Protein AF-A0AAW6SU06-F1 (afdb_monomer_lite)

pLDDT: mean 88.67, std 8.71, range [62.12, 96.25]

Secondary structure (DSSP, 8-state):
--HHHHHHHHTS-HHHHHHHHHHHHHHHHHHHTTS---HHHHHHHHHHHHHHHHHHHHHHT-

Foldseek 3Di:
DDPVLLVVLLPADPVRLVVLLVVLVVQLVVLVPPPHRDVVSNVVSVVSNVSSVVSVVVVVVD

Organism: NCBI:txid38875

Sequence (62 aa):
M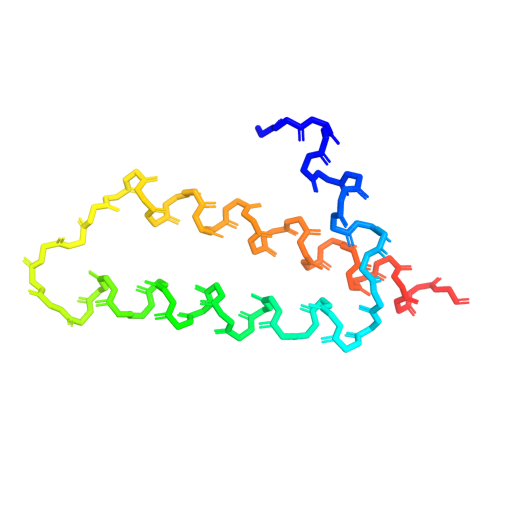SQLMEQQIRNLSDTGIELLYHDVINRIGSHTIGGNPDPNYIKKQESILTLMQEELERRASK

Structure (mmCIF, N/CA/C/O backbone):
data_AF-A0AAW6SU06-F1
#
_entry.id   AF-A0AAW6SU06-F1
#
loop_
_atom_site.group_PDB
_atom_site.id
_atom_site.type_symbol
_atom_site.label_atom_id
_atom_site.label_alt_id
_atom_site.label_comp_id
_atom_site.label_asym_id
_atom_site.label_entity_id
_atom_site.label_seq_id
_atom_site.pdbx_PDB_ins_code
_atom_site.Cartn_x
_atom_site.Cartn_y
_atom_site.Cartn_z
_atom_site.occupancy
_atom_site.B_iso_or_equiv
_atom_site.auth_seq_id
_atom_site.auth_comp_id
_atom_site.auth_asym_id
_atom_site.auth_atom_id
_atom_site.pdbx_PDB_model_num
ATOM 1 N N . MET A 1 1 ? 12.509 8.145 5.351 1.00 63.19 1 MET A N 1
ATOM 2 C CA . MET A 1 1 ? 11.178 8.562 4.852 1.00 63.19 1 MET A CA 1
ATOM 3 C C . MET A 1 1 ? 10.646 9.684 5.733 1.00 63.19 1 MET A C 1
ATOM 5 O O . MET A 1 1 ? 11.164 9.829 6.833 1.00 63.19 1 MET A O 1
ATOM 9 N N . SER A 1 2 ? 9.733 10.540 5.256 1.00 78.12 2 SER A N 1
ATOM 10 C CA . SER A 1 2 ? 9.277 11.708 6.032 1.00 78.12 2 SER A CA 1
ATOM 11 C C . SER A 1 2 ? 8.177 11.332 7.033 1.00 78.12 2 SER A C 1
ATOM 13 O O . SER A 1 2 ? 7.306 10.529 6.713 1.00 78.12 2 SER A O 1
ATOM 15 N N . GLN A 1 3 ? 8.175 11.960 8.216 1.00 83.31 3 GLN A N 1
ATOM 16 C CA . GLN A 1 3 ? 7.126 11.799 9.244 1.00 83.31 3 GLN A CA 1
ATOM 17 C C . GLN A 1 3 ? 5.710 12.073 8.701 1.00 83.31 3 GLN A C 1
ATOM 19 O O . GLN A 1 3 ? 4.736 11.471 9.141 1.00 83.31 3 GLN A O 1
ATOM 24 N N . LEU A 1 4 ? 5.602 12.953 7.700 1.00 89.06 4 LEU A N 1
ATOM 25 C CA . LEU A 1 4 ? 4.342 13.265 7.028 1.00 89.06 4 LEU A CA 1
ATOM 26 C C . LEU A 1 4 ? 3.728 12.041 6.334 1.00 89.06 4 LEU A C 1
ATOM 28 O O . LEU A 1 4 ? 2.521 11.842 6.408 1.00 89.06 4 LEU A O 1
ATOM 32 N N . MET A 1 5 ? 4.547 11.217 5.676 1.00 88.00 5 MET A N 1
ATOM 33 C CA . MET A 1 5 ? 4.069 10.031 4.959 1.00 88.00 5 MET A CA 1
ATOM 34 C C . MET A 1 5 ? 3.527 8.976 5.926 1.00 88.00 5 MET A C 1
ATOM 36 O O . MET A 1 5 ? 2.458 8.419 5.699 1.00 88.00 5 MET A O 1
ATOM 40 N N . GLU A 1 6 ? 4.226 8.750 7.036 1.00 90.38 6 GLU A N 1
ATOM 41 C CA . GLU A 1 6 ? 3.773 7.847 8.096 1.00 90.38 6 GLU A CA 1
ATOM 42 C C . GLU A 1 6 ? 2.434 8.312 8.686 1.00 90.38 6 GLU A C 1
ATOM 44 O O . GLU A 1 6 ? 1.504 7.521 8.838 1.00 90.38 6 GLU A O 1
ATOM 49 N N . GLN A 1 7 ? 2.289 9.616 8.946 1.00 92.75 7 GLN A N 1
ATOM 50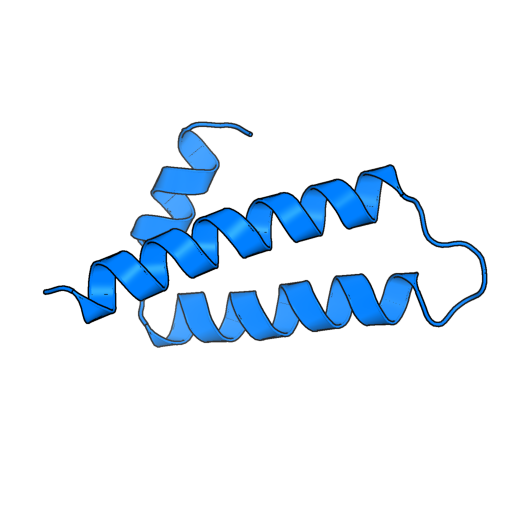 C CA . GLN A 1 7 ? 1.032 10.179 9.436 1.00 92.75 7 GLN A CA 1
ATOM 51 C C . GLN A 1 7 ? -0.107 10.039 8.416 1.00 92.75 7 GLN A C 1
ATOM 53 O O . GLN A 1 7 ? -1.240 9.750 8.800 1.00 92.75 7 GLN A O 1
ATOM 58 N N . GLN A 1 8 ? 0.178 10.202 7.122 1.00 93.44 8 GLN A N 1
ATOM 59 C CA . GLN A 1 8 ? -0.806 9.978 6.063 1.00 93.44 8 GLN A CA 1
ATOM 60 C C . GLN A 1 8 ? -1.268 8.519 6.010 1.00 93.44 8 GLN A C 1
ATOM 62 O O . GLN A 1 8 ? -2.472 8.287 5.940 1.00 93.44 8 GLN A O 1
ATOM 67 N N . ILE A 1 9 ? -0.350 7.552 6.119 1.00 93.62 9 ILE A N 1
ATOM 68 C CA . ILE A 1 9 ? -0.679 6.117 6.145 1.00 93.62 9 ILE A CA 1
ATOM 69 C C . ILE A 1 9 ? -1.544 5.776 7.365 1.00 93.62 9 ILE A C 1
ATOM 71 O O . ILE A 1 9 ? -2.570 5.111 7.229 1.00 93.62 9 ILE A O 1
ATOM 75 N N . ARG A 1 10 ? -1.202 6.302 8.547 1.00 93.50 10 ARG A N 1
ATOM 76 C CA . ARG A 1 10 ? -1.988 6.106 9.780 1.00 93.50 10 ARG A CA 1
ATOM 77 C C . ARG A 1 10 ? -3.416 6.637 9.686 1.00 93.50 10 ARG A C 1
ATOM 79 O O . ARG A 1 10 ? -4.308 6.092 10.331 1.00 93.50 10 ARG A O 1
ATOM 86 N N . ASN A 1 11 ? -3.630 7.681 8.890 1.00 95.62 11 ASN A N 1
ATOM 87 C CA . ASN A 1 11 ? -4.937 8.305 8.701 1.00 95.62 11 ASN A CA 1
ATOM 88 C C . ASN A 1 11 ? -5.799 7.619 7.626 1.00 95.62 11 ASN A C 1
ATOM 90 O O . ASN A 1 11 ? -6.950 8.014 7.441 1.00 95.62 11 ASN A O 1
ATOM 94 N N . LEU A 1 12 ? -5.279 6.615 6.911 1.00 96.00 12 LEU A N 1
ATOM 95 C CA . LEU A 1 12 ? -6.068 5.858 5.939 1.00 96.00 12 LEU A CA 1
ATOM 96 C C . LEU A 1 12 ? -7.148 5.026 6.637 1.00 96.00 12 LEU A C 1
ATOM 98 O O . LEU A 1 12 ? -6.925 4.469 7.712 1.00 96.00 12 LEU A O 1
ATOM 102 N N . SER A 1 13 ? -8.303 4.872 5.990 1.00 96.25 13 SER A N 1
ATOM 103 C CA . SER A 1 13 ? -9.276 3.844 6.374 1.00 96.25 13 SER A CA 1
ATOM 104 C C . SER A 1 13 ? -8.704 2.441 6.147 1.00 96.25 13 SER A C 1
ATOM 106 O O . SER A 1 13 ? -7.690 2.288 5.467 1.00 96.25 13 SER A O 1
ATOM 108 N N . ASP A 1 14 ? -9.355 1.412 6.689 1.00 92.88 14 ASP A N 1
ATOM 109 C CA . ASP A 1 14 ? -8.941 0.016 6.476 1.00 92.88 14 ASP A CA 1
ATOM 110 C C . ASP A 1 14 ? -8.954 -0.355 4.984 1.00 92.88 14 ASP A C 1
ATOM 112 O O . ASP A 1 14 ? -7.983 -0.886 4.454 1.00 92.88 14 ASP A O 1
ATOM 116 N N . THR A 1 15 ? -9.992 0.060 4.255 1.00 94.88 15 THR A N 1
ATOM 117 C CA . THR A 1 15 ? -10.033 -0.079 2.791 1.00 94.88 15 THR A CA 1
ATOM 118 C C . THR A 1 15 ? -8.925 0.726 2.109 1.00 94.88 15 THR A C 1
ATOM 120 O O . THR A 1 15 ? -8.341 0.279 1.129 1.00 94.88 15 THR A O 1
ATOM 123 N N . GLY A 1 16 ? -8.617 1.927 2.606 1.00 95.69 16 GLY A N 1
ATOM 124 C CA . GLY A 1 16 ? -7.585 2.783 2.023 1.00 95.69 16 GLY A CA 1
ATOM 125 C C . GLY A 1 16 ? -6.184 2.184 2.135 1.00 95.69 16 GLY A C 1
ATOM 126 O O . GLY A 1 16 ? -5.418 2.241 1.173 1.00 95.69 16 GLY A O 1
ATOM 127 N N . ILE A 1 17 ? -5.856 1.586 3.283 1.00 94.62 17 ILE A N 1
ATOM 128 C CA . ILE A 1 17 ? -4.562 0.927 3.486 1.00 94.62 17 ILE A CA 1
ATOM 129 C C . ILE A 1 17 ? -4.458 -0.374 2.675 1.00 94.62 17 ILE A C 1
ATOM 131 O O . ILE A 1 17 ? -3.405 -0.645 2.106 1.00 94.62 17 ILE A O 1
ATOM 135 N N . GLU A 1 18 ? -5.550 -1.126 2.521 1.00 92.94 18 GLU A N 1
ATOM 136 C CA . GLU A 1 18 ? -5.598 -2.317 1.662 1.00 92.94 18 GLU A CA 1
ATOM 137 C C . GLU A 1 18 ? -5.418 -1.966 0.173 1.00 92.94 18 GLU A C 1
ATOM 139 O O . GLU A 1 18 ? -4.618 -2.583 -0.532 1.00 92.94 18 GLU A O 1
ATOM 144 N N . LEU A 1 19 ? -6.087 -0.915 -0.314 1.00 95.56 19 LEU A N 1
ATOM 145 C CA . LEU A 1 19 ? -5.919 -0.444 -1.694 1.00 95.56 19 LEU A CA 1
ATOM 146 C C . LEU A 1 19 ? -4.484 0.008 -1.976 1.00 95.56 19 LEU A C 1
ATOM 148 O O . LEU A 1 19 ? -3.921 -0.324 -3.022 1.00 95.56 19 LEU A O 1
ATOM 152 N N . LEU A 1 20 ? -3.876 0.736 -1.036 1.00 95.12 20 LEU A N 1
ATOM 153 C CA . LEU A 1 20 ? -2.481 1.146 -1.153 1.00 95.12 20 LEU A CA 1
ATOM 154 C C . LEU A 1 20 ? -1.541 -0.077 -1.175 1.00 95.12 20 LEU A C 1
ATOM 156 O O . LEU A 1 20 ? -0.532 -0.046 -1.874 1.00 95.12 20 LEU A O 1
ATOM 160 N N . TYR A 1 21 ? -1.883 -1.168 -0.477 1.00 94.00 21 TYR A N 1
ATOM 161 C CA . TYR A 1 21 ? -1.048 -2.370 -0.411 1.00 94.00 21 TYR A CA 1
ATOM 162 C C . TYR A 1 21 ? -0.973 -3.011 -1.792 1.00 94.00 21 TYR A C 1
ATOM 164 O O . TYR A 1 21 ? 0.112 -3.253 -2.322 1.00 94.00 21 TYR A O 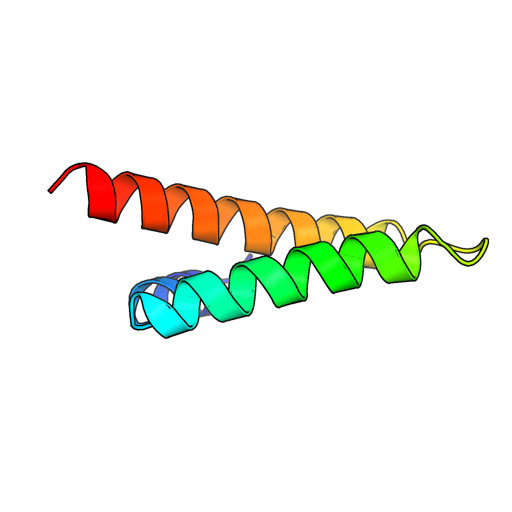1
ATOM 172 N N . HIS A 1 22 ? -2.136 -3.207 -2.413 1.00 94.38 22 HIS A N 1
ATOM 173 C CA . HIS A 1 22 ? -2.221 -3.748 -3.762 1.00 94.38 22 HIS A CA 1
ATOM 174 C C . HIS A 1 22 ? -1.520 -2.855 -4.792 1.00 94.38 22 HIS A C 1
ATOM 176 O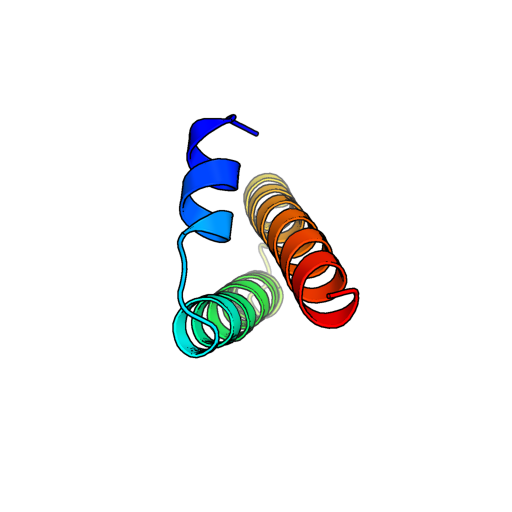 O . HIS A 1 22 ? -0.818 -3.373 -5.660 1.00 94.38 22 HIS A O 1
ATOM 182 N N . ASP A 1 23 ? -1.653 -1.530 -4.686 1.00 94.25 23 ASP A N 1
ATOM 183 C CA . ASP A 1 23 ? -0.960 -0.586 -5.571 1.00 94.25 23 ASP A CA 1
ATOM 184 C C . ASP A 1 23 ? 0.569 -0.702 -5.450 1.00 94.25 23 ASP A C 1
ATOM 186 O O . ASP A 1 23 ? 1.264 -0.846 -6.457 1.00 94.25 23 ASP A O 1
ATOM 190 N N . VAL A 1 24 ? 1.104 -0.721 -4.226 1.00 93.69 24 VAL A N 1
ATOM 191 C CA . VAL A 1 24 ? 2.549 -0.839 -3.974 1.00 93.69 24 VAL A CA 1
ATOM 192 C C . VAL A 1 24 ? 3.105 -2.163 -4.508 1.00 93.69 24 VAL A C 1
ATOM 194 O O . VAL A 1 24 ? 4.125 -2.162 -5.202 1.00 93.69 24 VAL A O 1
ATOM 197 N N . ILE A 1 25 ? 2.416 -3.284 -4.270 1.00 92.56 25 ILE A N 1
ATOM 198 C CA . ILE A 1 25 ? 2.814 -4.597 -4.803 1.00 92.56 25 ILE A CA 1
ATOM 199 C C . ILE A 1 25 ? 2.797 -4.599 -6.336 1.00 92.56 25 ILE A C 1
ATOM 201 O O . ILE A 1 25 ? 3.761 -5.044 -6.965 1.00 92.56 25 ILE A O 1
ATOM 205 N N . ASN A 1 26 ? 1.752 -4.043 -6.953 1.00 91.50 26 ASN A N 1
ATOM 206 C CA . ASN A 1 26 ? 1.651 -3.950 -8.409 1.00 91.50 26 ASN A CA 1
ATOM 207 C C . ASN A 1 26 ? 2.756 -3.076 -9.013 1.00 91.50 26 ASN A C 1
ATOM 209 O O . ASN A 1 26 ? 3.275 -3.404 -10.078 1.00 91.50 26 ASN A O 1
ATOM 213 N N . ARG A 1 27 ? 3.153 -1.987 -8.344 1.00 89.19 27 ARG A N 1
ATOM 214 C CA . ARG A 1 27 ? 4.256 -1.112 -8.779 1.00 89.19 27 ARG A CA 1
ATOM 215 C C . ARG A 1 27 ? 5.610 -1.803 -8.723 1.00 89.19 27 ARG A C 1
ATOM 217 O O . ARG A 1 27 ? 6.392 -1.663 -9.662 1.00 89.19 27 ARG A O 1
ATOM 224 N N . ILE A 1 28 ? 5.880 -2.552 -7.653 1.00 88.62 28 ILE A N 1
ATOM 225 C CA . ILE A 1 28 ? 7.101 -3.361 -7.531 1.00 88.62 28 ILE A CA 1
ATOM 226 C C . ILE A 1 28 ? 7.120 -4.420 -8.638 1.00 88.62 28 ILE A C 1
ATOM 228 O O . ILE A 1 28 ? 8.097 -4.524 -9.383 1.00 88.62 28 ILE A O 1
ATOM 232 N N . GLY A 1 29 ? 6.018 -5.157 -8.801 1.00 85.81 29 GLY A N 1
ATOM 233 C CA . GLY A 1 29 ? 5.886 -6.190 -9.827 1.00 85.81 29 GLY A CA 1
ATOM 234 C C . GLY A 1 29 ? 6.057 -5.642 -11.246 1.00 85.81 29 GLY A C 1
ATOM 235 O O . GLY A 1 29 ? 6.845 -6.184 -12.019 1.00 85.81 29 GLY A O 1
ATOM 236 N N . SER A 1 30 ? 5.393 -4.531 -11.579 1.00 82.56 30 SER A N 1
ATOM 237 C CA . SER A 1 30 ? 5.434 -3.936 -12.923 1.00 82.56 30 SER A CA 1
ATOM 238 C C . SER A 1 30 ? 6.806 -3.387 -13.306 1.00 82.56 30 SER A C 1
ATOM 240 O O . SER A 1 30 ? 7.199 -3.498 -14.463 1.00 82.56 30 SER A O 1
ATOM 242 N N . HIS A 1 31 ? 7.570 -2.854 -12.349 1.00 76.44 31 HIS A N 1
ATOM 243 C CA . HIS A 1 31 ? 8.938 -2.392 -12.606 1.00 76.44 31 HIS A CA 1
ATOM 244 C C . HIS A 1 31 ? 9.942 -3.547 -12.680 1.00 76.44 31 HIS A C 1
ATOM 246 O O . HIS A 1 31 ? 11.018 -3.388 -13.250 1.00 76.44 31 HIS A O 1
ATOM 252 N N . THR A 1 32 ? 9.588 -4.719 -12.148 1.00 71.06 32 THR A N 1
ATOM 253 C CA . THR A 1 32 ? 10.421 -5.925 -12.218 1.00 71.06 32 THR A CA 1
ATOM 254 C C . THR A 1 32 ? 10.179 -6.696 -13.524 1.00 71.06 32 THR A C 1
ATOM 256 O O . THR A 1 32 ? 11.123 -7.183 -14.148 1.00 71.06 32 THR A O 1
ATOM 259 N N . ILE A 1 33 ? 8.928 -6.751 -13.998 1.00 67.62 33 ILE A N 1
ATOM 260 C CA . ILE A 1 33 ? 8.517 -7.434 -15.236 1.00 67.62 33 ILE A CA 1
ATOM 261 C C . ILE A 1 33 ? 8.627 -6.451 -16.415 1.00 67.62 33 ILE A C 1
ATOM 263 O O . ILE A 1 33 ? 7.639 -5.944 -16.934 1.00 67.62 33 ILE A O 1
ATOM 267 N N . GLY A 1 34 ? 9.857 -6.134 -16.820 1.00 66.62 34 GLY A N 1
ATOM 268 C CA . GLY A 1 34 ? 10.098 -5.191 -17.925 1.00 66.62 34 GLY A CA 1
ATOM 269 C C . GLY A 1 34 ? 11.558 -4.978 -18.329 1.00 66.62 34 GLY A C 1
ATOM 270 O O . GLY A 1 34 ? 11.823 -4.321 -19.330 1.00 66.62 34 GLY A O 1
ATOM 271 N N . GLY A 1 35 ? 12.517 -5.554 -17.596 1.00 62.12 35 GLY A N 1
ATOM 272 C CA . GLY A 1 35 ? 13.924 -5.609 -18.011 1.00 62.12 35 GLY A CA 1
ATOM 273 C C . GLY A 1 35 ? 14.786 -4.397 -17.644 1.00 62.12 35 GLY A C 1
ATOM 274 O O . GLY A 1 35 ? 15.977 -4.420 -17.939 1.00 62.12 35 GLY A O 1
ATOM 275 N N . ASN A 1 36 ? 14.244 -3.378 -16.965 1.00 72.19 36 ASN A N 1
ATOM 276 C CA . ASN A 1 36 ? 15.062 -2.324 -16.350 1.00 72.19 36 ASN A CA 1
ATOM 277 C C . ASN A 1 36 ? 14.446 -1.781 -15.042 1.00 72.19 36 ASN A C 1
ATOM 279 O O . ASN A 1 36 ? 13.984 -0.637 -15.005 1.00 72.19 36 ASN A O 1
ATOM 283 N N . PRO A 1 37 ? 14.380 -2.603 -13.979 1.00 77.50 37 PRO A N 1
ATOM 284 C CA . PRO A 1 37 ? 13.931 -2.143 -12.669 1.00 77.50 37 PRO A CA 1
ATOM 285 C C . PRO A 1 37 ? 14.843 -1.028 -12.148 1.00 77.50 37 PRO A C 1
ATOM 287 O O . PRO A 1 37 ? 16.044 -1.241 -12.005 1.00 77.50 37 PRO A O 1
ATOM 290 N N . ASP A 1 38 ? 14.284 0.140 -11.817 1.00 85.81 38 ASP A N 1
ATOM 291 C CA . ASP A 1 38 ? 15.008 1.175 -11.068 1.00 85.81 38 ASP A CA 1
ATOM 292 C C . ASP A 1 38 ? 15.088 0.753 -9.587 1.00 85.81 38 ASP A C 1
ATOM 294 O O . ASP A 1 38 ? 14.068 0.774 -8.885 1.00 85.81 38 ASP A O 1
ATOM 298 N N . PRO A 1 39 ? 16.279 0.402 -9.064 1.00 87.94 39 PRO A N 1
ATOM 299 C CA . PRO A 1 39 ? 16.415 -0.063 -7.687 1.00 87.94 39 PRO A CA 1
ATOM 300 C C . PRO A 1 39 ? 16.040 1.013 -6.664 1.00 87.94 39 PRO A C 1
ATOM 302 O O . PRO A 1 39 ? 15.546 0.697 -5.583 1.00 87.94 39 PRO A O 1
ATOM 305 N N . ASN A 1 40 ? 16.236 2.296 -6.990 1.00 90.81 40 ASN A N 1
ATOM 306 C CA . ASN A 1 40 ? 15.856 3.394 -6.102 1.00 90.81 40 ASN A CA 1
ATOM 307 C C . ASN A 1 40 ? 14.339 3.561 -6.047 1.00 90.81 40 ASN A C 1
ATOM 309 O O . ASN A 1 40 ? 13.797 3.918 -5.000 1.00 90.81 40 ASN A O 1
ATOM 313 N N . TYR A 1 41 ? 13.654 3.316 -7.163 1.00 89.44 41 TYR A N 1
ATOM 314 C CA . TYR A 1 41 ? 12.199 3.285 -7.198 1.00 89.44 41 TYR A CA 1
ATOM 315 C C . TYR A 1 41 ? 11.658 2.121 -6.370 1.00 89.44 41 TYR A C 1
ATOM 317 O O . TYR A 1 41 ? 10.817 2.347 -5.500 1.00 89.44 41 TYR A O 1
ATOM 325 N N . ILE A 1 42 ? 12.180 0.908 -6.582 1.00 90.81 42 ILE A N 1
ATOM 326 C CA . ILE A 1 42 ? 11.759 -0.290 -5.842 1.00 90.81 42 ILE A CA 1
ATOM 327 C C . ILE A 1 42 ? 11.968 -0.085 -4.344 1.00 90.81 42 ILE A C 1
ATOM 329 O O . ILE A 1 42 ? 11.021 -0.223 -3.578 1.00 90.81 42 ILE A O 1
ATOM 333 N N . LYS A 1 43 ? 13.148 0.387 -3.930 1.00 92.56 43 LYS A N 1
ATOM 334 C CA . LYS 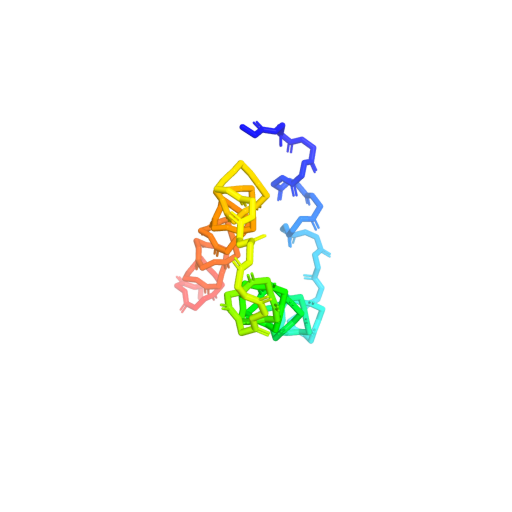A 1 43 ? 13.448 0.660 -2.519 1.00 92.56 43 LYS A CA 1
ATOM 335 C C . LYS A 1 43 ? 12.494 1.679 -1.885 1.00 92.56 43 LYS A C 1
ATOM 337 O O . LYS A 1 43 ? 12.169 1.581 -0.703 1.00 92.56 43 LYS A O 1
ATOM 342 N N . LYS A 1 44 ? 12.022 2.668 -2.655 1.00 92.31 44 LYS A N 1
ATOM 343 C CA . LYS A 1 44 ? 10.980 3.596 -2.185 1.00 92.31 44 LYS A CA 1
ATOM 344 C C . LYS A 1 44 ? 9.645 2.878 -1.996 1.00 92.31 44 LYS A C 1
ATOM 346 O O . LYS A 1 44 ? 9.018 3.083 -0.962 1.00 92.31 44 LYS A O 1
ATOM 351 N N . GLN A 1 45 ? 9.228 2.034 -2.940 1.00 93.81 45 GLN A N 1
ATOM 352 C CA . GLN A 1 45 ? 7.998 1.246 -2.796 1.00 93.81 45 GLN A CA 1
ATOM 353 C C . GLN A 1 45 ? 8.074 0.294 -1.593 1.00 93.81 45 GLN A C 1
ATOM 355 O O . GLN A 1 45 ? 7.144 0.252 -0.796 1.00 93.81 45 GLN A O 1
ATOM 360 N N . GLU A 1 46 ? 9.207 -0.382 -1.394 1.00 93.62 46 GLU A N 1
ATOM 361 C CA . GLU A 1 46 ? 9.450 -1.242 -0.229 1.00 93.62 46 GLU A CA 1
ATOM 362 C C . GLU A 1 46 ? 9.347 -0.465 1.087 1.00 93.62 46 GLU A C 1
ATOM 364 O O . GLU A 1 46 ? 8.718 -0.931 2.029 1.00 93.62 46 GLU A O 1
ATOM 369 N N . SER A 1 47 ? 9.883 0.759 1.152 1.00 93.94 47 SER A N 1
ATOM 370 C CA . SER A 1 47 ? 9.759 1.580 2.363 1.00 93.94 47 SER A CA 1
ATOM 371 C C . SER A 1 47 ? 8.317 1.997 2.676 1.00 93.94 47 SER A C 1
ATOM 373 O O . SER A 1 47 ? 7.960 2.123 3.845 1.00 93.94 47 SER A O 1
ATOM 375 N N . ILE A 1 48 ? 7.477 2.185 1.651 1.00 93.62 48 ILE A N 1
ATOM 376 C CA . ILE A 1 48 ? 6.041 2.435 1.833 1.00 93.62 48 ILE A CA 1
ATOM 377 C C . ILE A 1 48 ? 5.366 1.151 2.322 1.00 93.62 48 ILE A C 1
ATOM 379 O O . ILE A 1 48 ? 4.605 1.201 3.284 1.00 93.62 48 ILE A O 1
ATOM 383 N N . LEU A 1 49 ? 5.698 0.006 1.718 1.00 94.88 49 LEU A N 1
ATOM 384 C CA . LEU A 1 49 ? 5.179 -1.302 2.114 1.00 94.88 49 LEU A CA 1
ATOM 385 C C . LEU A 1 49 ? 5.446 -1.599 3.596 1.00 94.88 49 LEU A C 1
ATOM 387 O O . LEU A 1 49 ? 4.530 -2.018 4.298 1.00 94.88 49 LEU A O 1
ATOM 391 N N . THR A 1 50 ? 6.659 -1.325 4.084 1.00 94.81 50 THR A N 1
ATOM 392 C CA . THR A 1 50 ? 7.014 -1.508 5.499 1.00 94.81 50 THR A CA 1
ATOM 393 C C . THR A 1 50 ? 6.128 -0.673 6.422 1.00 94.81 50 THR A C 1
ATOM 395 O O . THR A 1 50 ? 5.529 -1.219 7.342 1.00 94.81 50 THR A O 1
ATOM 398 N N . LEU A 1 51 ? 5.961 0.626 6.144 1.00 94.00 51 LEU A N 1
ATOM 399 C CA . LEU A 1 51 ? 5.121 1.509 6.971 1.00 94.00 51 LEU A CA 1
ATOM 400 C C . LEU A 1 51 ? 3.660 1.047 7.024 1.00 94.00 51 LEU A C 1
ATOM 402 O O . LEU A 1 51 ? 2.970 1.219 8.028 1.00 94.00 51 LEU A O 1
ATOM 406 N N . MET A 1 52 ? 3.170 0.474 5.930 1.00 94.06 52 MET A N 1
ATOM 407 C CA . MET A 1 52 ? 1.819 -0.067 5.872 1.00 94.06 52 MET A CA 1
ATOM 408 C C . MET A 1 52 ? 1.670 -1.352 6.675 1.00 94.06 52 MET A C 1
ATOM 410 O O . MET A 1 52 ? 0.670 -1.514 7.365 1.00 94.06 52 MET A O 1
ATOM 414 N N . GLN A 1 53 ? 2.650 -2.253 6.588 1.00 93.25 53 GLN A N 1
ATOM 415 C CA . GLN A 1 53 ? 2.668 -3.487 7.371 1.00 93.25 53 GLN A CA 1
ATOM 416 C C . GLN A 1 53 ? 2.700 -3.174 8.868 1.00 93.25 53 GLN A C 1
ATOM 418 O O . GLN A 1 53 ? 1.868 -3.693 9.606 1.00 93.25 53 GLN A O 1
ATOM 423 N N . GLU A 1 54 ? 3.555 -2.240 9.290 1.00 93.00 54 GLU A N 1
ATOM 424 C CA . GLU A 1 54 ? 3.607 -1.758 10.676 1.00 93.00 54 GLU A CA 1
ATOM 425 C C . GLU A 1 54 ? 2.250 -1.200 11.143 1.00 93.00 54 GLU A C 1
ATOM 427 O O . GLU A 1 54 ? 1.797 -1.469 12.257 1.00 93.00 54 GLU A O 1
ATOM 432 N N . GLU A 1 55 ? 1.561 -0.434 10.292 1.00 93.44 55 GLU A N 1
ATOM 433 C CA . GLU A 1 55 ? 0.249 0.120 10.626 1.00 93.44 55 GLU A CA 1
ATOM 434 C C . GLU A 1 55 ? -0.853 -0.950 10.682 1.00 93.44 55 GLU A C 1
ATOM 436 O O . GLU A 1 55 ? -1.710 -0.894 11.567 1.00 93.44 55 GLU A O 1
ATOM 441 N N . LEU A 1 56 ? -0.831 -1.935 9.783 1.00 92.44 56 LEU A N 1
ATOM 442 C CA . LEU A 1 56 ? -1.757 -3.071 9.803 1.00 92.44 56 LEU A CA 1
ATOM 443 C C . LEU A 1 56 ? -1.564 -3.921 11.066 1.00 92.44 56 LEU A C 1
ATOM 445 O O . LEU A 1 56 ? -2.542 -4.236 11.745 1.00 92.44 56 LEU A O 1
ATOM 449 N N . GLU A 1 57 ? -0.318 -4.225 11.431 1.00 93.38 57 GLU A N 1
ATOM 450 C CA . GLU A 1 57 ? 0.022 -4.935 12.669 1.00 93.38 57 GLU A CA 1
ATOM 451 C C . GLU A 1 57 ? -0.449 -4.161 13.907 1.00 93.38 57 GLU A C 1
ATOM 453 O O . GLU A 1 57 ? -1.055 -4.731 14.822 1.00 93.38 57 GLU A O 1
ATOM 458 N N . ARG A 1 58 ? -0.254 -2.836 13.917 1.00 92.00 58 ARG A N 1
ATOM 459 C CA . ARG A 1 58 ? -0.739 -1.961 14.991 1.00 92.00 58 ARG A CA 1
ATOM 460 C C . ARG A 1 58 ? -2.265 -1.974 15.104 1.00 92.00 58 ARG A C 1
ATOM 462 O O . ARG A 1 58 ? -2.778 -1.905 16.219 1.00 92.00 58 ARG A O 1
ATOM 469 N N . ARG A 1 59 ? -2.999 -2.023 13.987 1.00 92.25 59 ARG A N 1
ATOM 470 C CA . ARG A 1 59 ? -4.473 -2.114 13.987 1.00 92.25 59 ARG A CA 1
ATOM 471 C C . ARG A 1 59 ? -4.962 -3.471 14.475 1.00 92.25 59 ARG A C 1
ATOM 473 O O . ARG A 1 59 ? -5.919 -3.501 15.235 1.00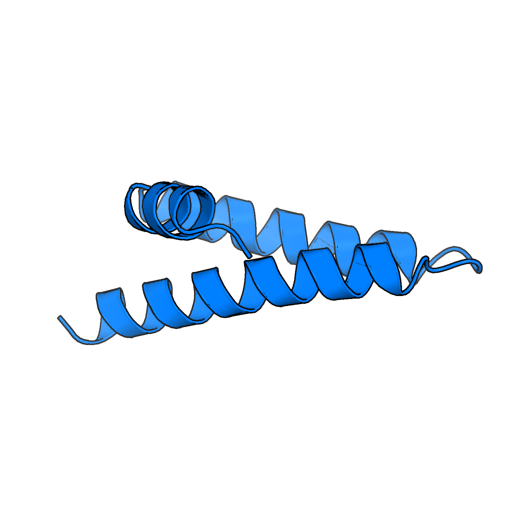 92.25 59 ARG A O 1
ATOM 480 N N . ALA A 1 60 ? -4.294 -4.554 14.083 1.00 90.88 60 ALA A N 1
ATOM 481 C CA . ALA A 1 60 ? -4.630 -5.912 14.507 1.00 90.88 60 ALA A CA 1
ATOM 482 C C . ALA A 1 60 ? -4.339 -6.175 15.996 1.00 90.88 60 ALA A C 1
ATOM 484 O O . ALA A 1 60 ? -4.939 -7.062 16.592 1.00 90.88 60 ALA A O 1
ATOM 485 N N . SER A 1 61 ? -3.425 -5.403 16.591 1.00 88.75 61 SER A N 1
ATOM 486 C CA . SER A 1 61 ? -3.038 -5.512 18.005 1.00 88.75 61 SER A CA 1
ATOM 487 C C . SER A 1 61 ? -3.907 -4.675 18.962 1.00 88.75 61 SER A C 1
ATOM 489 O O . SER A 1 61 ? -3.560 -4.548 20.137 1.00 88.75 61 SER A O 1
ATOM 491 N N . LYS A 1 62 ? -4.989 -4.057 18.471 1.00 70.62 62 LYS A N 1
ATOM 492 C CA . LYS A 1 62 ? -5.976 -3.318 19.275 1.00 70.62 62 LYS A CA 1
ATOM 493 C C . LYS A 1 62 ? -7.189 -4.181 19.584 1.00 70.62 62 LYS A C 1
ATOM 495 O O . LYS A 1 62 ? -7.723 -4.002 20.699 1.00 70.62 62 LYS A O 1
#

Radius of gyration: 12.58 Å; chains: 1; bounding box: 26×21×37 Å